Protein AF-A0A933ISU4-F1 (afdb_monomer_lite)

Sequence (119 aa):
MGYYITVLPALRIKEEYIDAVRRLVELERQKGEEQNQFLGEMELSESGDVEYDEPRRKWQETGESFARKLASFVKEGILEFQGEEGERWGYEFDGKGNVYCLEYVTRRGEKLLPKGDGN

Foldseek 3Di:
DWFWKFKFWFFAWDLVCLVVLVVVLCVCLVVPDLQVVVSVQWDQDPRRTTGGPDRGTHTDPDVVVVVLVCQQTTQWTKIWIAGPVRAIKIWTHNRPSDIDIFHWDDDPPDDTDTPPPPD

Secondary structure (DSSP, 8-state):
--EEEEEEEEEEE-GGGHHHHHHHHHHHHHH--GGGHHHHT-EE-TT-EEE-SS--EEEES-HHHHHHHHTTTEEEEEEEEEETTS-EEEEEE-SSS-EEEEEB---TTS---B-----

Radius of gyration: 14.46 Å; chains: 1; bounding box: 36×43×39 Å

Structure (mmCIF, N/CA/C/O backbone):
data_AF-A0A933ISU4-F1
#
_entry.id   AF-A0A933ISU4-F1
#
loop_
_atom_site.group_PDB
_atom_site.id
_atom_site.type_symbol
_atom_site.label_atom_id
_atom_site.label_alt_id
_atom_site.label_comp_id
_atom_site.label_asym_id
_atom_site.label_entity_id
_atom_site.label_seq_id
_atom_site.pdbx_PDB_ins_code
_atom_site.Cartn_x
_atom_site.Cartn_y
_atom_site.Cartn_z
_atom_site.occupancy
_atom_site.B_iso_or_equiv
_atom_site.auth_seq_id
_atom_site.auth_comp_id
_atom_site.auth_asym_id
_atom_site.auth_atom_id
_atom_site.pdbx_PDB_model_num
ATOM 1 N N . MET A 1 1 ? 21.496 0.174 -4.950 1.00 45.50 1 MET A N 1
ATOM 2 C CA . MET A 1 1 ? 21.207 1.004 -6.138 1.00 45.50 1 MET A CA 1
ATOM 3 C C . MET A 1 1 ? 19.700 1.117 -6.207 1.00 45.50 1 MET A C 1
ATOM 5 O O . MET A 1 1 ? 19.065 0.077 -6.286 1.00 45.50 1 MET A O 1
ATOM 9 N N . GLY A 1 2 ? 19.140 2.316 -6.056 1.00 48.78 2 GLY A N 1
ATOM 10 C CA . GLY A 1 2 ? 17.716 2.533 -6.315 1.00 48.78 2 GLY A CA 1
ATOM 11 C C . GLY A 1 2 ? 17.477 2.702 -7.814 1.00 48.78 2 GLY A C 1
ATOM 12 O O . GLY A 1 2 ? 18.420 2.878 -8.588 1.00 48.78 2 GLY A O 1
ATOM 13 N N . TYR A 1 3 ? 16.222 2.622 -8.221 1.00 56.75 3 TYR A N 1
ATOM 14 C CA . TYR A 1 3 ? 15.767 2.861 -9.586 1.00 56.75 3 TYR A CA 1
ATOM 15 C C . TYR A 1 3 ? 14.420 3.585 -9.508 1.00 56.75 3 TYR A C 1
ATOM 17 O O . TYR A 1 3 ? 13.712 3.475 -8.503 1.00 56.75 3 TYR A O 1
ATOM 25 N N . TYR A 1 4 ? 14.088 4.381 -10.526 1.00 60.56 4 TYR A N 1
ATOM 26 C CA . TYR A 1 4 ? 12.809 5.083 -10.557 1.00 60.56 4 TYR A CA 1
ATOM 27 C C . TYR A 1 4 ? 11.680 4.089 -10.800 1.00 60.56 4 TYR A C 1
ATOM 29 O O . TYR A 1 4 ? 11.693 3.361 -11.792 1.00 60.56 4 TYR A O 1
ATOM 37 N N . ILE A 1 5 ? 10.690 4.096 -9.910 1.00 70.75 5 ILE A N 1
ATOM 38 C CA . ILE A 1 5 ? 9.508 3.245 -10.038 1.00 70.75 5 ILE A CA 1
ATOM 39 C C . ILE A 1 5 ? 8.238 4.061 -10.064 1.00 70.75 5 ILE A C 1
ATOM 41 O O . ILE A 1 5 ? 8.061 4.970 -9.254 1.00 70.75 5 ILE A O 1
ATOM 45 N N . THR A 1 6 ? 7.346 3.710 -10.980 1.00 75.00 6 THR A N 1
ATOM 46 C CA . THR A 1 6 ? 5.941 4.086 -10.884 1.00 75.00 6 THR A CA 1
ATOM 47 C C . THR A 1 6 ? 5.260 3.089 -9.964 1.00 75.00 6 THR A C 1
ATOM 49 O O . THR A 1 6 ? 5.413 1.883 -10.151 1.00 75.00 6 THR A O 1
ATOM 52 N N . VAL A 1 7 ? 4.517 3.583 -8.977 1.00 76.31 7 VAL A N 1
ATOM 53 C CA . VAL A 1 7 ? 3.751 2.728 -8.069 1.00 76.31 7 VAL A CA 1
ATOM 54 C C . VAL A 1 7 ? 2.265 2.839 -8.376 1.00 76.31 7 VAL A C 1
ATOM 56 O O . VAL A 1 7 ? 1.750 3.944 -8.531 1.00 76.31 7 VAL A O 1
ATOM 59 N N . LEU A 1 8 ? 1.589 1.698 -8.461 1.00 76.69 8 LEU A N 1
ATOM 60 C CA . LEU A 1 8 ? 0.176 1.582 -8.806 1.00 76.69 8 LEU A CA 1
ATOM 61 C C . LEU A 1 8 ? -0.530 0.797 -7.686 1.00 76.69 8 LEU A C 1
ATOM 63 O O . LEU A 1 8 ? -0.470 -0.436 -7.663 1.00 76.69 8 LEU A O 1
ATOM 67 N N . PRO A 1 9 ? -1.132 1.483 -6.703 1.00 80.31 9 PRO A N 1
ATOM 68 C CA . PRO A 1 9 ? -1.895 0.851 -5.649 1.00 80.31 9 PRO A CA 1
ATOM 69 C C . PRO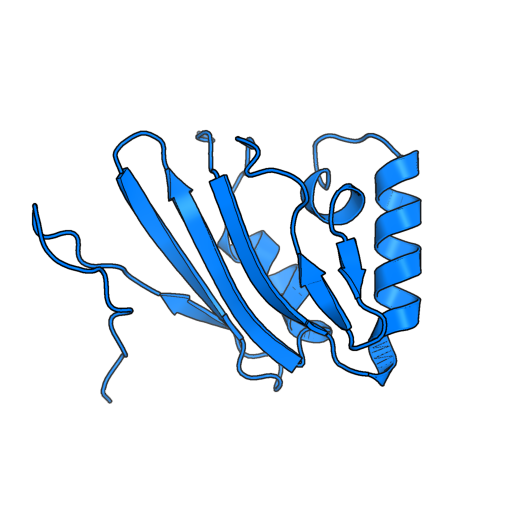 A 1 9 ? -3.313 0.575 -6.145 1.00 80.31 9 PRO A C 1
ATOM 71 O O . PRO A 1 9 ? -4.001 1.451 -6.657 1.00 80.31 9 PRO A O 1
ATOM 74 N N . ALA A 1 10 ? -3.755 -0.652 -5.933 1.00 84.94 10 ALA A N 1
ATOM 75 C CA . ALA A 1 10 ? -5.153 -1.038 -5.934 1.00 84.94 10 ALA A CA 1
ATOM 76 C C . ALA A 1 10 ? -5.403 -1.721 -4.589 1.00 84.94 10 ALA A C 1
ATOM 78 O O . ALA A 1 10 ? -5.507 -2.944 -4.510 1.00 84.94 10 ALA A O 1
ATOM 79 N N . LEU A 1 11 ? -5.363 -0.926 -3.515 1.00 87.88 11 LEU A N 1
ATOM 80 C CA . LEU A 1 11 ? -5.402 -1.405 -2.134 1.00 87.88 11 LEU A CA 1
ATOM 81 C C . LEU A 1 11 ? -6.672 -0.931 -1.443 1.00 87.88 11 LEU A C 1
ATOM 83 O O . LEU A 1 11 ? -7.096 0.207 -1.626 1.00 87.88 11 LEU A O 1
ATOM 87 N N . ARG A 1 12 ? -7.209 -1.777 -0.568 1.00 89.81 12 ARG A N 1
ATOM 88 C CA . ARG A 1 12 ? -8.253 -1.406 0.381 1.00 89.81 12 ARG A CA 1
ATOM 89 C C . ARG A 1 12 ? -7.720 -1.517 1.795 1.00 89.81 12 ARG A C 1
ATOM 91 O O . ARG A 1 12 ? -7.147 -2.536 2.166 1.00 89.81 12 ARG A O 1
ATOM 98 N N . ILE A 1 13 ? -7.918 -0.485 2.597 1.00 91.00 13 ILE A N 1
ATOM 99 C CA . ILE A 1 13 ? -7.543 -0.430 4.011 1.00 91.00 13 ILE A CA 1
ATOM 100 C C . ILE A 1 13 ? -8.642 -1.095 4.849 1.00 91.00 13 ILE A C 1
ATOM 102 O O . ILE A 1 13 ? -9.822 -1.036 4.502 1.00 91.00 13 ILE A O 1
ATOM 106 N N . LYS A 1 14 ? -8.273 -1.762 5.947 1.00 90.06 14 LYS A N 1
ATOM 107 C CA . LYS A 1 14 ? -9.264 -2.292 6.895 1.00 90.06 14 LYS A CA 1
ATOM 108 C C . LYS A 1 14 ? -9.989 -1.132 7.562 1.00 90.06 14 LYS A C 1
ATOM 110 O O . LYS A 1 14 ? -9.370 -0.129 7.913 1.00 90.06 14 LYS A O 1
ATOM 115 N N . GLU A 1 15 ? -11.289 -1.288 7.756 1.00 90.50 15 GLU A N 1
ATOM 116 C CA . GLU A 1 15 ? -12.178 -0.217 8.210 1.00 90.50 15 GLU A CA 1
ATOM 117 C C . GLU A 1 15 ? -11.720 0.378 9.550 1.00 90.50 15 GLU A C 1
ATOM 119 O O . GLU A 1 15 ? -11.693 1.596 9.707 1.00 90.50 15 GLU A O 1
ATOM 124 N N . GLU A 1 16 ? -11.233 -0.456 10.474 1.00 90.50 16 GLU A N 1
ATOM 125 C CA . GLU A 1 16 ? -10.714 -0.024 11.775 1.00 90.50 16 GLU A CA 1
ATOM 126 C C . GLU A 1 16 ? -9.416 0.804 11.708 1.00 90.50 16 GLU A C 1
ATOM 128 O O . GLU A 1 16 ? -9.053 1.459 12.687 1.00 90.50 16 GLU A O 1
ATOM 133 N N . TYR A 1 17 ? -8.715 0.794 10.570 1.00 90.00 17 TYR A N 1
ATOM 134 C CA . TYR A 1 17 ? -7.456 1.514 10.373 1.00 90.00 17 TYR A CA 1
ATOM 135 C C . TYR A 1 17 ? -7.577 2.730 9.450 1.00 90.00 17 TYR A C 1
ATOM 137 O O . TYR A 1 17 ? -6.601 3.469 9.344 1.00 90.00 17 TYR A O 1
ATOM 145 N N . ILE A 1 18 ? -8.734 2.996 8.828 1.00 89.75 18 ILE A N 1
ATOM 146 C CA . ILE A 1 18 ? -8.895 4.110 7.871 1.00 89.75 18 ILE A CA 1
ATOM 147 C C . ILE A 1 18 ? -8.476 5.449 8.495 1.00 89.75 18 ILE A C 1
ATOM 149 O O . ILE A 1 18 ? -7.627 6.150 7.942 1.00 89.75 18 ILE A O 1
ATOM 153 N N . ASP A 1 19 ? -8.994 5.784 9.679 1.00 89.56 19 ASP A N 1
ATOM 154 C CA . ASP A 1 19 ? -8.666 7.048 10.354 1.00 89.56 19 ASP A CA 1
ATOM 155 C C . ASP A 1 19 ? -7.199 7.123 10.795 1.00 89.56 19 ASP A C 1
ATOM 157 O O . ASP A 1 19 ? -6.571 8.183 10.737 1.00 89.56 19 ASP A O 1
ATOM 161 N N . ALA A 1 20 ? -6.628 5.996 11.228 1.00 89.62 20 ALA A N 1
ATOM 162 C CA . ALA A 1 20 ? -5.226 5.923 11.625 1.00 89.62 20 ALA A CA 1
ATOM 163 C C . ALA A 1 20 ? -4.293 6.124 10.422 1.00 89.62 20 ALA A C 1
ATOM 165 O O . ALA A 1 20 ? -3.328 6.885 10.517 1.00 89.62 20 ALA A O 1
ATOM 166 N N . VAL A 1 21 ? -4.600 5.490 9.287 1.00 87.06 21 VAL A N 1
ATOM 167 C CA . VAL A 1 21 ? -3.830 5.638 8.049 1.00 87.06 21 VAL A CA 1
ATOM 168 C C . VAL A 1 21 ? -3.965 7.059 7.507 1.00 87.06 21 VAL A C 1
ATOM 170 O O . VAL A 1 21 ? -2.947 7.650 7.169 1.00 87.06 21 VAL A O 1
ATOM 173 N N . ARG A 1 22 ? -5.159 7.667 7.519 1.00 87.94 22 ARG A N 1
ATOM 174 C CA . ARG A 1 22 ? -5.340 9.080 7.125 1.00 87.94 22 ARG A CA 1
ATOM 175 C C . ARG A 1 22 ? -4.441 10.028 7.915 1.00 87.94 22 ARG A C 1
ATOM 177 O O . ARG A 1 22 ? -3.711 10.814 7.320 1.00 87.94 22 ARG A O 1
ATOM 184 N N . ARG A 1 23 ? -4.407 9.893 9.244 1.00 88.00 23 ARG A N 1
ATOM 185 C CA . ARG A 1 23 ? -3.519 10.709 10.091 1.00 88.00 23 ARG A CA 1
ATOM 186 C C . ARG A 1 23 ? -2.046 10.468 9.784 1.00 88.00 23 ARG A C 1
ATOM 188 O O . ARG A 1 23 ? -1.260 11.408 9.802 1.00 88.00 23 ARG A O 1
ATOM 195 N N . LEU A 1 24 ? -1.663 9.219 9.516 1.00 85.25 24 LEU A N 1
ATOM 196 C CA . LEU A 1 24 ? -0.294 8.887 9.129 1.00 85.25 24 LEU A CA 1
ATOM 197 C C . LEU A 1 24 ? 0.082 9.567 7.807 1.00 85.25 24 LEU A C 1
ATOM 199 O O . LEU A 1 24 ? 1.139 10.182 7.729 1.00 85.25 24 LEU A O 1
ATOM 203 N N . VAL A 1 25 ? -0.796 9.511 6.804 1.00 84.38 25 VAL A N 1
ATOM 204 C CA . VAL A 1 25 ? -0.621 10.202 5.518 1.00 84.38 25 VAL A CA 1
ATOM 205 C C . VAL A 1 25 ? -0.430 11.705 5.732 1.00 84.38 25 VAL A C 1
ATOM 207 O O . VAL A 1 25 ? 0.532 12.278 5.225 1.00 84.38 25 VAL A O 1
ATOM 210 N N . GLU A 1 26 ? -1.283 12.350 6.531 1.00 85.06 26 GLU A N 1
ATOM 211 C CA . GLU A 1 26 ? -1.165 13.783 6.830 1.00 85.06 26 GLU A CA 1
ATOM 212 C C . GLU A 1 26 ? 0.152 14.133 7.539 1.00 85.06 26 GLU A C 1
ATOM 214 O O . GLU A 1 26 ? 0.801 15.121 7.190 1.00 85.06 26 GLU A O 1
ATOM 219 N N . LEU A 1 27 ? 0.574 13.314 8.508 1.00 85.12 27 LEU A N 1
ATOM 220 C CA . LEU A 1 27 ? 1.841 13.496 9.218 1.00 85.12 27 LEU A CA 1
ATOM 221 C C . LEU A 1 27 ? 3.040 13.378 8.273 1.00 85.12 27 LEU A C 1
ATOM 223 O O . LEU A 1 27 ? 3.935 14.222 8.308 1.00 85.12 27 LEU A O 1
ATOM 227 N N . GLU A 1 28 ? 3.065 12.361 7.413 1.00 81.94 28 GLU A N 1
ATOM 228 C CA . GLU A 1 28 ? 4.156 12.173 6.453 1.00 81.94 28 GLU A CA 1
ATOM 229 C C . GLU A 1 28 ? 4.160 13.274 5.378 1.00 81.94 28 GLU A C 1
ATOM 231 O O . GLU A 1 28 ? 5.229 13.744 4.986 1.00 81.94 28 GLU A O 1
ATOM 236 N N . ARG A 1 29 ? 2.985 13.781 4.974 1.00 79.56 29 ARG A N 1
ATOM 237 C CA . ARG A 1 29 ? 2.861 14.937 4.068 1.00 79.56 29 ARG A CA 1
ATOM 238 C C . ARG A 1 29 ? 3.494 16.203 4.655 1.00 79.56 29 ARG A C 1
ATOM 240 O O . ARG A 1 29 ? 4.116 16.965 3.922 1.00 79.56 29 ARG A O 1
ATOM 247 N N . GLN A 1 30 ? 3.359 16.423 5.964 1.00 81.31 30 GLN A N 1
ATOM 248 C CA . GLN A 1 30 ? 3.941 17.582 6.655 1.00 81.31 30 GLN A CA 1
ATOM 249 C C . GLN A 1 30 ? 5.452 17.464 6.871 1.00 81.31 30 GLN A C 1
ATOM 251 O O . GLN A 1 30 ? 6.147 18.478 6.850 1.00 81.31 30 GLN A O 1
ATOM 256 N N . LYS A 1 31 ? 5.964 16.246 7.085 1.00 76.88 31 LYS A N 1
ATOM 257 C CA . LYS A 1 31 ? 7.402 16.012 7.283 1.00 76.88 31 LYS A CA 1
ATOM 258 C C . LYS A 1 31 ? 8.217 16.286 6.022 1.00 76.88 31 LYS A C 1
ATOM 260 O O . LYS A 1 31 ? 9.371 16.682 6.136 1.00 76.88 31 LYS A O 1
ATOM 265 N N . GLY A 1 32 ? 7.632 16.081 4.838 1.00 60.56 32 GLY A N 1
ATOM 266 C CA . GLY A 1 32 ? 8.292 16.351 3.556 1.00 60.56 32 GLY A CA 1
ATOM 267 C C . GLY A 1 32 ? 9.551 15.512 3.304 1.00 60.56 32 GLY A C 1
ATOM 268 O O . GLY A 1 32 ? 10.328 15.843 2.412 1.00 60.56 32 GLY A O 1
ATOM 269 N N . GLU A 1 33 ? 9.779 14.453 4.086 1.00 59.09 33 GLU A N 1
ATOM 270 C CA . GLU A 1 33 ? 10.965 13.607 3.969 1.00 59.09 33 GLU A CA 1
ATOM 271 C C . GLU A 1 33 ? 10.845 12.629 2.791 1.00 59.09 33 GLU A C 1
ATOM 273 O O . GLU A 1 33 ? 9.829 11.951 2.617 1.00 59.09 33 GLU A O 1
ATOM 278 N N . GLU A 1 34 ? 11.928 12.490 2.016 1.00 58.47 34 GLU A N 1
ATOM 279 C CA . GLU A 1 34 ? 12.023 11.565 0.873 1.00 58.47 34 GLU A CA 1
ATOM 280 C C . GLU A 1 34 ? 11.765 10.096 1.264 1.00 58.47 34 GLU A C 1
ATOM 282 O O . GLU A 1 34 ? 11.237 9.326 0.464 1.00 58.47 34 GLU A O 1
ATOM 287 N N . GLN A 1 35 ? 12.070 9.694 2.506 1.00 54.00 35 GLN A N 1
ATOM 288 C CA . GLN A 1 35 ? 12.002 8.290 2.942 1.00 54.00 35 GLN A CA 1
ATOM 289 C C . GLN A 1 35 ? 10.588 7.684 2.948 1.00 54.00 35 GLN A C 1
ATOM 291 O O . GLN A 1 35 ? 10.452 6.473 2.773 1.00 54.00 35 GLN A O 1
ATOM 296 N N . ASN A 1 36 ? 9.540 8.493 3.133 1.00 65.81 36 ASN A N 1
ATOM 297 C CA . ASN A 1 36 ? 8.143 8.036 3.179 1.00 65.81 36 ASN A CA 1
ATOM 298 C C . ASN A 1 36 ? 7.225 8.886 2.287 1.00 65.81 36 ASN A C 1
ATOM 300 O O . ASN A 1 36 ? 6.009 8.934 2.490 1.00 65.81 36 ASN A O 1
ATOM 304 N N . GLN A 1 37 ? 7.786 9.509 1.251 1.00 66.44 37 GLN A N 1
ATOM 305 C CA . GLN A 1 37 ? 7.046 10.325 0.287 1.00 66.44 37 GLN A CA 1
ATOM 306 C C . GLN A 1 37 ? 5.874 9.563 -0.367 1.00 66.44 37 GLN A C 1
ATOM 308 O O . GLN A 1 37 ? 4.920 10.158 -0.854 1.00 66.44 37 GLN A O 1
ATOM 313 N N . PHE A 1 38 ? 5.906 8.225 -0.379 1.00 70.38 38 PHE A N 1
ATOM 314 C CA . PHE A 1 38 ? 4.759 7.403 -0.773 1.00 70.38 38 PHE A CA 1
ATOM 315 C C . PHE A 1 38 ? 3.533 7.623 0.116 1.00 70.38 38 PHE A C 1
ATOM 317 O O . PHE A 1 38 ? 2.463 7.905 -0.414 1.00 70.38 38 PHE A O 1
ATOM 324 N N . LEU A 1 39 ? 3.696 7.506 1.438 1.00 74.94 39 LEU A N 1
ATOM 325 C CA . LEU A 1 39 ? 2.597 7.618 2.396 1.00 74.94 39 LEU A CA 1
ATOM 326 C C . LEU A 1 39 ? 2.004 9.025 2.365 1.00 74.94 39 LEU A C 1
ATOM 328 O O . LEU A 1 39 ? 0.795 9.156 2.283 1.00 74.94 39 LEU A O 1
ATOM 332 N N . GLY A 1 40 ? 2.833 10.072 2.343 1.00 74.19 40 GLY A N 1
ATOM 333 C CA . GLY A 1 40 ? 2.345 11.459 2.338 1.00 74.19 40 GLY A CA 1
ATOM 334 C C . GLY A 1 40 ? 1.512 11.856 1.108 1.00 74.19 40 GLY A C 1
ATOM 335 O O . GLY A 1 40 ? 0.719 12.799 1.175 1.00 74.19 40 GLY A O 1
ATOM 336 N N . GLU A 1 41 ? 1.668 11.140 -0.007 1.00 76.38 41 GLU A N 1
ATOM 337 C CA . GLU A 1 41 ? 0.967 11.402 -1.272 1.00 76.38 41 GLU A CA 1
ATOM 338 C C . GLU A 1 41 ? -0.189 10.428 -1.547 1.00 76.38 41 GLU A C 1
ATOM 340 O O . GLU A 1 41 ? -0.854 10.575 -2.565 1.00 76.38 41 GLU A O 1
ATOM 345 N N . MET A 1 42 ? -0.434 9.432 -0.687 1.00 79.19 42 MET A N 1
ATOM 346 C CA . MET A 1 42 ? -1.605 8.563 -0.840 1.00 79.19 42 MET A CA 1
ATOM 347 C C . MET A 1 42 ? -2.889 9.362 -0.635 1.00 79.19 42 MET A C 1
ATOM 349 O O . MET A 1 42 ? -2.976 10.192 0.275 1.00 79.19 42 MET A O 1
ATOM 353 N N . GLU A 1 43 ? -3.909 9.043 -1.420 1.00 82.56 43 GLU A N 1
ATOM 354 C CA . GLU A 1 43 ? -5.273 9.472 -1.153 1.00 82.56 43 GLU A CA 1
ATOM 355 C C . GLU A 1 43 ? -6.109 8.276 -0.714 1.00 82.56 43 GLU A C 1
ATOM 357 O O . GLU A 1 43 ? -5.969 7.172 -1.240 1.00 82.56 43 GLU A O 1
ATOM 362 N N . LEU A 1 44 ? -6.934 8.490 0.312 1.00 85.12 44 LEU A N 1
ATOM 363 C CA . LEU A 1 44 ? -7.817 7.469 0.861 1.00 85.12 44 LEU A CA 1
ATOM 364 C C . LEU A 1 44 ? -9.268 7.903 0.692 1.00 85.12 44 LEU A C 1
ATOM 366 O O . LEU A 1 44 ? -9.701 8.882 1.315 1.00 85.12 44 LEU A O 1
ATOM 370 N N . SER A 1 45 ? -10.035 7.115 -0.060 1.00 86.44 45 SER A N 1
ATOM 371 C CA . SER A 1 45 ? -11.485 7.273 -0.157 1.00 86.44 45 SER A CA 1
ATOM 372 C C . SER A 1 45 ? -12.152 7.104 1.219 1.00 86.44 45 SER A C 1
ATOM 374 O O . SER A 1 45 ? -11.557 6.594 2.175 1.00 86.44 45 SER A O 1
ATOM 376 N N . GLU A 1 46 ? -13.412 7.524 1.358 1.00 82.81 46 GLU A N 1
ATOM 377 C CA . GLU A 1 46 ? -14.204 7.244 2.572 1.00 82.81 46 GLU A CA 1
ATOM 378 C C . GLU A 1 46 ? -14.408 5.748 2.821 1.00 82.81 46 GLU A C 1
ATOM 380 O O . GLU A 1 46 ? -14.582 5.331 3.960 1.00 82.81 46 GLU A O 1
ATOM 385 N N . SER A 1 47 ? -14.334 4.940 1.764 1.00 83.38 47 SER A N 1
ATOM 386 C CA . SER A 1 47 ? -14.439 3.481 1.816 1.00 83.38 47 SER A CA 1
ATOM 387 C C . SER A 1 47 ? -13.096 2.787 2.091 1.00 83.38 47 SER A C 1
ATOM 389 O O . SER A 1 47 ? -13.049 1.563 2.198 1.00 83.38 47 SER A O 1
ATOM 391 N N . GLY A 1 48 ? -12.008 3.556 2.229 1.00 84.75 48 GLY A N 1
ATOM 392 C CA . GLY A 1 48 ? -10.668 3.039 2.499 1.00 84.75 48 GLY A CA 1
ATOM 393 C C . GLY A 1 48 ? -9.922 2.541 1.261 1.00 84.75 48 GLY A C 1
ATOM 394 O O . GLY A 1 48 ? -8.905 1.869 1.416 1.00 84.75 48 GLY A O 1
ATOM 395 N N . ASP A 1 49 ? -10.398 2.836 0.052 1.00 86.94 49 ASP A N 1
ATOM 396 C CA . ASP A 1 49 ? -9.653 2.551 -1.176 1.00 86.94 49 ASP A CA 1
ATOM 397 C C . ASP A 1 49 ? -8.501 3.556 -1.322 1.00 86.94 49 ASP A C 1
ATOM 399 O O . ASP A 1 49 ? -8.657 4.744 -1.026 1.00 86.94 49 ASP A O 1
ATOM 403 N N . VAL A 1 50 ? -7.336 3.057 -1.732 1.00 84.19 50 VAL A N 1
ATOM 404 C CA . VAL A 1 50 ? -6.120 3.850 -1.931 1.00 84.19 50 VAL A CA 1
ATOM 405 C C . VAL A 1 50 ? -5.954 4.167 -3.405 1.00 84.19 50 VAL A C 1
ATOM 407 O O . VAL A 1 50 ? -5.863 3.253 -4.224 1.00 84.19 50 VAL A O 1
ATOM 410 N N . GLU A 1 51 ? -5.796 5.449 -3.710 1.00 77.81 51 GLU A N 1
ATOM 411 C CA . GLU A 1 51 ? -5.538 5.941 -5.061 1.00 77.81 51 GLU A CA 1
ATOM 412 C C . GLU A 1 51 ? -4.329 6.890 -5.082 1.00 77.81 51 GLU A C 1
ATOM 414 O O . GLU A 1 51 ? -3.895 7.413 -4.048 1.00 77.81 51 GLU A O 1
ATOM 419 N N . TYR A 1 52 ? -3.773 7.085 -6.281 1.00 69.81 52 TYR A N 1
ATOM 420 C CA . TYR A 1 52 ? -2.810 8.146 -6.567 1.00 69.81 52 TYR A CA 1
ATOM 421 C C . TYR A 1 52 ? -3.379 9.128 -7.573 1.00 69.81 52 TYR A C 1
ATOM 423 O O . TYR A 1 52 ? -3.859 8.713 -8.624 1.00 69.81 52 TYR A O 1
ATOM 431 N N . ASP A 1 53 ? -3.206 10.415 -7.278 1.00 56.09 53 ASP A N 1
ATOM 432 C CA . ASP A 1 53 ? -3.5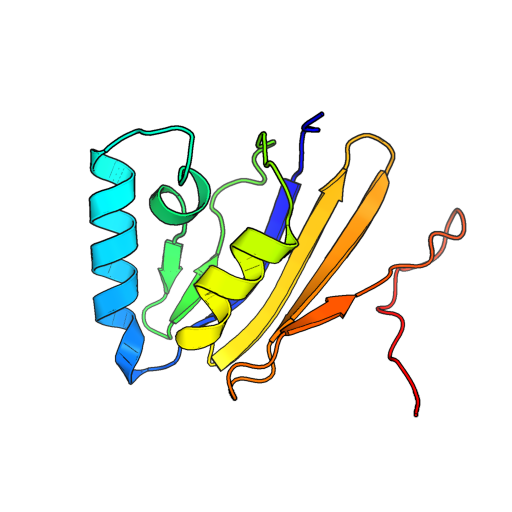32 11.520 -8.183 1.00 56.09 53 ASP A CA 1
ATOM 433 C C . ASP A 1 53 ? -2.680 11.447 -9.474 1.00 56.09 53 ASP A C 1
ATOM 435 O O . ASP A 1 53 ? -3.181 11.606 -10.585 1.00 56.09 53 ASP A O 1
ATOM 439 N N . GLU A 1 54 ? -1.391 11.074 -9.365 1.00 56.66 54 GLU A N 1
ATOM 440 C CA . GLU A 1 54 ? -0.497 10.922 -10.524 1.00 56.66 54 GLU A CA 1
ATOM 441 C C . GLU A 1 54 ? 0.530 9.777 -10.370 1.00 56.66 54 GLU A C 1
ATOM 443 O O . GLU A 1 54 ? 1.128 9.612 -9.299 1.00 56.66 54 GLU A O 1
ATOM 448 N N . PRO A 1 55 ? 0.838 9.016 -11.444 1.00 54.22 55 PRO A N 1
ATOM 449 C CA . PRO A 1 55 ? 1.900 8.011 -11.442 1.00 54.22 55 PRO A CA 1
ATOM 450 C C . PRO A 1 55 ? 3.280 8.681 -11.347 1.00 54.22 55 PRO A C 1
ATOM 452 O O . PRO A 1 55 ? 3.885 9.058 -12.351 1.00 54.22 55 PRO A O 1
ATOM 455 N N . ARG A 1 56 ? 3.806 8.831 -10.127 1.00 54.56 56 ARG A N 1
ATOM 456 C CA . ARG A 1 56 ? 5.108 9.475 -9.886 1.00 54.56 56 ARG A CA 1
ATOM 457 C C . ARG A 1 56 ? 6.248 8.463 -9.814 1.00 54.56 56 ARG A C 1
ATOM 459 O O . ARG A 1 56 ? 6.155 7.448 -9.130 1.00 54.56 56 ARG A O 1
ATOM 466 N N . ARG A 1 57 ? 7.339 8.786 -10.515 1.00 54.34 57 ARG A N 1
ATOM 467 C CA . ARG A 1 57 ? 8.634 8.095 -10.461 1.00 54.34 57 ARG A CA 1
ATOM 468 C C . ARG A 1 57 ? 9.280 8.349 -9.099 1.00 54.34 57 ARG A C 1
ATOM 470 O O . ARG A 1 57 ? 9.600 9.496 -8.801 1.00 54.34 57 ARG A O 1
ATOM 477 N N . LYS A 1 58 ? 9.493 7.313 -8.286 1.00 60.38 58 LYS A N 1
ATOM 478 C CA . LYS A 1 58 ? 10.110 7.453 -6.953 1.00 60.38 58 LYS A CA 1
ATOM 479 C C . LYS A 1 58 ? 11.364 6.602 -6.806 1.00 60.38 58 LYS A C 1
ATOM 481 O O . LYS A 1 58 ? 11.434 5.504 -7.350 1.00 60.38 58 LYS A O 1
ATOM 486 N N . TRP A 1 59 ? 12.335 7.119 -6.056 1.00 51.78 59 TRP A N 1
ATOM 487 C CA . TRP A 1 59 ? 13.508 6.374 -5.607 1.00 51.78 59 TRP A CA 1
ATOM 488 C C . TRP A 1 59 ? 13.124 5.553 -4.375 1.00 51.78 59 TRP A C 1
ATOM 490 O O . TRP A 1 59 ? 12.682 6.110 -3.375 1.00 51.78 59 TRP A O 1
ATOM 500 N N . GLN A 1 60 ? 13.248 4.231 -4.445 1.00 60.78 60 GLN A N 1
ATOM 501 C CA . GLN A 1 60 ? 12.924 3.328 -3.336 1.00 60.78 60 GLN A CA 1
ATOM 502 C C . GLN A 1 60 ? 14.039 2.297 -3.170 1.00 60.78 60 GLN A C 1
ATOM 504 O O . GLN A 1 60 ? 14.658 1.872 -4.146 1.00 60.78 60 GLN A O 1
ATOM 509 N N . GLU A 1 61 ? 14.299 1.900 -1.923 1.00 52.75 61 GLU A N 1
ATOM 510 C CA . GLU A 1 61 ? 15.375 0.962 -1.590 1.00 52.75 61 GLU A CA 1
ATOM 511 C C . GLU A 1 61 ? 14.981 -0.483 -1.944 1.00 52.75 61 GLU A C 1
ATOM 513 O O . GLU A 1 61 ? 15.780 -1.192 -2.545 1.00 52.75 61 GLU A O 1
ATOM 518 N N . THR A 1 62 ? 13.732 -0.889 -1.654 1.00 62.06 62 THR A N 1
ATOM 519 C CA . THR A 1 62 ? 13.072 -2.121 -2.143 1.00 62.06 62 THR A CA 1
ATOM 520 C C . THR A 1 62 ? 11.544 -2.027 -1.982 1.00 62.06 62 THR A C 1
ATOM 522 O O . THR A 1 62 ? 11.052 -1.577 -0.947 1.00 62.06 62 THR A O 1
ATOM 525 N N . GLY A 1 63 ? 10.767 -2.502 -2.966 1.00 68.25 63 GLY A N 1
ATOM 526 C CA . GLY A 1 63 ? 9.296 -2.546 -2.869 1.00 68.25 63 GLY A CA 1
ATOM 527 C C . GLY A 1 63 ? 8.761 -3.449 -1.742 1.00 68.25 63 GLY A C 1
ATOM 528 O O . GLY A 1 63 ? 7.684 -3.185 -1.211 1.00 68.25 63 GLY A O 1
ATOM 529 N N . GLU A 1 64 ? 9.526 -4.466 -1.320 1.00 74.31 64 GLU A N 1
ATOM 530 C CA . GLU A 1 64 ? 9.115 -5.432 -0.287 1.00 74.31 64 GLU A CA 1
ATOM 531 C C . GLU A 1 64 ? 9.006 -4.789 1.096 1.00 74.31 64 GLU A C 1
ATOM 533 O O . GLU A 1 64 ? 7.998 -4.947 1.784 1.00 74.31 64 GLU A O 1
ATOM 538 N N . SER A 1 65 ? 10.035 -4.041 1.508 1.00 73.19 65 SER A N 1
ATOM 539 C CA . SER A 1 65 ? 10.054 -3.374 2.816 1.00 73.19 65 SER A CA 1
ATOM 540 C C . SER A 1 65 ? 8.858 -2.441 2.966 1.00 73.19 65 SER A C 1
ATOM 542 O O . SER A 1 65 ? 8.263 -2.324 4.037 1.00 73.19 65 SER A O 1
ATOM 544 N N . PHE A 1 66 ? 8.487 -1.801 1.862 1.00 74.69 66 PHE A N 1
ATOM 545 C CA . PHE A 1 66 ? 7.332 -0.939 1.803 1.00 74.69 66 PHE A CA 1
ATOM 546 C C . PHE A 1 66 ? 6.014 -1.730 1.868 1.00 74.69 66 PHE A C 1
ATOM 548 O O . PHE A 1 66 ? 5.176 -1.432 2.718 1.00 74.69 66 PHE A O 1
ATOM 555 N N . ALA A 1 67 ? 5.858 -2.798 1.080 1.00 78.69 67 ALA A N 1
ATOM 556 C CA . ALA A 1 67 ? 4.681 -3.664 1.151 1.00 78.69 67 ALA A CA 1
ATOM 557 C C . ALA A 1 67 ? 4.465 -4.238 2.566 1.00 78.69 67 ALA A C 1
ATOM 559 O O . ALA A 1 67 ? 3.359 -4.196 3.099 1.00 78.69 67 ALA A O 1
ATOM 560 N N . ARG A 1 68 ? 5.532 -4.670 3.249 1.00 80.06 68 ARG A N 1
ATOM 561 C CA . ARG A 1 68 ? 5.454 -5.152 4.639 1.00 80.06 68 ARG A CA 1
ATOM 562 C C . ARG A 1 68 ? 4.975 -4.087 5.627 1.00 80.06 68 ARG A C 1
ATOM 564 O O . ARG A 1 68 ? 4.247 -4.430 6.555 1.00 80.06 68 ARG A O 1
ATOM 571 N N . LYS A 1 69 ? 5.341 -2.812 5.436 1.00 79.19 69 LYS A N 1
ATOM 572 C CA . LYS A 1 69 ? 4.815 -1.706 6.259 1.00 79.19 69 LYS A CA 1
ATOM 573 C C . LYS A 1 69 ? 3.298 -1.563 6.097 1.00 79.19 69 LYS A C 1
ATOM 575 O O . LYS A 1 69 ? 2.630 -1.268 7.082 1.00 79.19 69 LYS A O 1
ATOM 580 N N . LEU A 1 70 ? 2.771 -1.791 4.889 1.00 80.19 70 LEU A N 1
ATOM 581 C CA . LEU A 1 70 ? 1.337 -1.680 4.598 1.00 80.19 70 LEU A CA 1
ATOM 582 C C . LEU A 1 70 ? 0.507 -2.873 5.087 1.00 80.19 70 LEU A C 1
ATOM 584 O O . LEU A 1 70 ? -0.675 -2.733 5.396 1.00 80.19 70 LEU A O 1
ATOM 588 N N . ALA A 1 71 ? 1.119 -4.053 5.173 1.00 83.88 71 ALA A N 1
ATOM 589 C CA . ALA A 1 71 ? 0.424 -5.322 5.382 1.00 83.88 71 ALA A CA 1
ATOM 590 C C . ALA A 1 71 ? -0.473 -5.369 6.627 1.00 83.88 71 ALA A C 1
ATOM 592 O O . ALA A 1 71 ? -1.493 -6.056 6.642 1.00 83.88 71 ALA A O 1
ATOM 593 N N . SER A 1 72 ? -0.104 -4.640 7.680 1.00 83.50 72 SER A N 1
ATOM 594 C CA . SER A 1 72 ? -0.855 -4.620 8.936 1.00 83.50 72 SER A CA 1
ATOM 595 C C . SER A 1 72 ? -2.230 -3.962 8.790 1.00 83.50 72 SER A C 1
ATOM 597 O O . SER A 1 72 ? -3.190 -4.405 9.430 1.00 83.50 72 SER A O 1
ATOM 599 N N . PHE A 1 73 ? -2.348 -2.967 7.909 1.00 86.69 73 PHE A N 1
ATOM 600 C CA . PHE A 1 73 ? -3.546 -2.147 7.754 1.00 86.69 73 PHE A CA 1
ATOM 601 C C . PHE A 1 73 ? -4.299 -2.359 6.437 1.00 86.69 73 PHE A C 1
ATOM 603 O O . PHE A 1 73 ? -5.444 -1.929 6.327 1.00 86.69 73 PHE A O 1
ATOM 610 N N . VAL A 1 74 ? -3.712 -3.044 5.455 1.00 87.12 74 VAL A N 1
ATOM 611 C CA . VAL A 1 74 ? -4.391 -3.403 4.200 1.00 87.12 74 VAL A CA 1
ATOM 612 C C . VAL A 1 74 ? -5.323 -4.603 4.419 1.00 87.12 74 VAL A C 1
ATOM 614 O O . VAL A 1 74 ? -4.936 -5.616 5.001 1.00 87.12 74 VAL A O 1
ATOM 617 N N . LYS A 1 75 ? -6.572 -4.472 3.967 1.00 86.88 75 LYS A N 1
ATOM 618 C CA . LYS A 1 75 ? -7.628 -5.495 3.943 1.00 86.88 75 LYS A CA 1
ATOM 619 C C . LYS A 1 75 ? -7.498 -6.429 2.750 1.00 86.88 75 LYS A C 1
ATOM 621 O O . LYS A 1 75 ? -7.794 -7.601 2.890 1.00 86.88 75 LYS A O 1
ATOM 626 N N . GLU A 1 76 ? -7.110 -5.915 1.594 1.00 88.88 76 GLU A N 1
ATOM 627 C CA . GLU A 1 76 ? -6.857 -6.690 0.378 1.00 88.88 76 GLU A CA 1
ATOM 628 C C . GLU A 1 76 ? -6.285 -5.767 -0.697 1.00 88.88 76 GLU A C 1
ATOM 630 O O . GLU A 1 76 ? -6.392 -4.539 -0.597 1.00 88.88 76 GLU A O 1
ATOM 635 N N . GLY A 1 77 ? -5.710 -6.361 -1.737 1.00 86.56 77 GLY A N 1
ATOM 636 C CA . GLY A 1 77 ? -5.380 -5.649 -2.962 1.00 86.56 77 GLY A CA 1
ATOM 637 C C . GLY A 1 77 ? -3.981 -5.934 -3.469 1.00 86.56 77 GLY A C 1
ATOM 638 O O . GLY A 1 77 ? -3.289 -6.826 -2.981 1.00 86.56 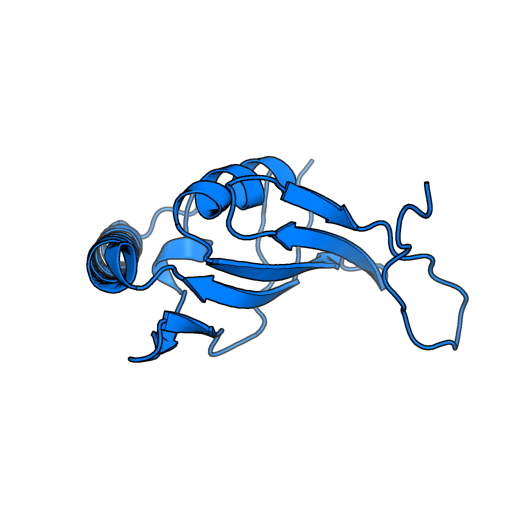77 GLY A O 1
ATOM 639 N N . ILE A 1 78 ? -3.570 -5.155 -4.463 1.00 85.56 78 ILE A N 1
ATOM 640 C CA . ILE A 1 78 ? -2.277 -5.303 -5.122 1.00 85.56 78 ILE A CA 1
ATOM 641 C C . ILE A 1 78 ? -1.546 -3.965 -5.100 1.00 85.56 78 ILE A C 1
ATOM 643 O O . ILE A 1 78 ? -2.114 -2.914 -5.393 1.00 85.56 78 ILE A O 1
ATOM 647 N N . LEU A 1 79 ? -0.263 -4.013 -4.757 1.00 83.44 79 LEU A N 1
ATOM 648 C CA . LEU A 1 79 ? 0.672 -2.915 -4.933 1.00 83.44 79 LEU A CA 1
ATOM 649 C C . LEU A 1 79 ? 1.621 -3.269 -6.072 1.00 83.44 79 LEU A C 1
ATOM 651 O O . LEU A 1 79 ? 2.512 -4.098 -5.891 1.00 83.44 79 LEU A O 1
ATOM 655 N N . GLU A 1 80 ? 1.437 -2.662 -7.239 1.00 82.12 80 GLU A N 1
ATOM 656 C CA . GLU A 1 80 ? 2.323 -2.884 -8.378 1.00 82.12 80 GLU A CA 1
ATOM 657 C C . GLU A 1 80 ? 3.392 -1.801 -8.484 1.00 82.12 80 GLU A C 1
ATOM 659 O O . GLU A 1 80 ? 3.180 -0.632 -8.161 1.00 82.12 80 GLU A O 1
ATOM 664 N N . PHE A 1 81 ? 4.538 -2.204 -9.009 1.00 80.12 81 PHE A N 1
ATOM 665 C CA . PHE A 1 81 ? 5.670 -1.358 -9.313 1.00 80.12 81 PHE A CA 1
ATOM 666 C C . PHE A 1 81 ? 6.074 -1.564 -10.769 1.00 80.12 81 PHE A C 1
ATOM 668 O O . PHE A 1 81 ? 6.124 -2.693 -11.259 1.00 80.12 81 PHE A O 1
ATOM 675 N N . GLN A 1 82 ? 6.380 -0.468 -11.452 1.00 78.31 82 GLN A N 1
ATOM 676 C CA . GLN A 1 82 ? 6.866 -0.469 -12.823 1.00 78.31 82 GLN A CA 1
ATOM 677 C C . GLN A 1 82 ? 8.200 0.275 -12.898 1.00 78.31 82 GLN A C 1
ATOM 679 O O . GLN A 1 82 ? 8.263 1.468 -12.595 1.00 78.31 82 GLN A O 1
ATOM 684 N N . GLY A 1 83 ? 9.253 -0.441 -13.293 1.00 74.94 83 GLY A N 1
ATOM 685 C CA . GLY A 1 83 ? 10.588 0.102 -13.542 1.00 74.94 83 GLY A CA 1
ATOM 686 C C . GLY A 1 83 ? 10.711 0.773 -14.914 1.00 74.94 83 GLY A C 1
ATOM 687 O O . GLY A 1 83 ? 9.843 0.636 -15.781 1.00 74.94 83 GLY A O 1
ATOM 688 N N . GLU A 1 84 ? 11.814 1.494 -15.129 1.00 70.88 84 GLU A N 1
ATOM 689 C CA . GLU A 1 84 ? 12.047 2.274 -16.356 1.00 70.88 84 GLU A CA 1
ATOM 690 C C . GLU A 1 84 ? 12.201 1.414 -17.620 1.00 70.88 84 GLU A C 1
ATOM 692 O O . GLU A 1 84 ? 11.812 1.851 -18.702 1.00 70.88 84 GLU A O 1
ATOM 697 N N . GLU A 1 85 ? 12.702 0.182 -17.493 1.00 71.38 85 GLU A N 1
ATOM 698 C CA . GLU A 1 85 ? 12.928 -0.734 -18.623 1.00 71.38 85 GLU A CA 1
ATOM 699 C C . GLU A 1 85 ? 11.725 -1.655 -18.915 1.00 71.38 85 GLU A C 1
ATOM 701 O O . GLU A 1 85 ? 11.832 -2.639 -19.646 1.00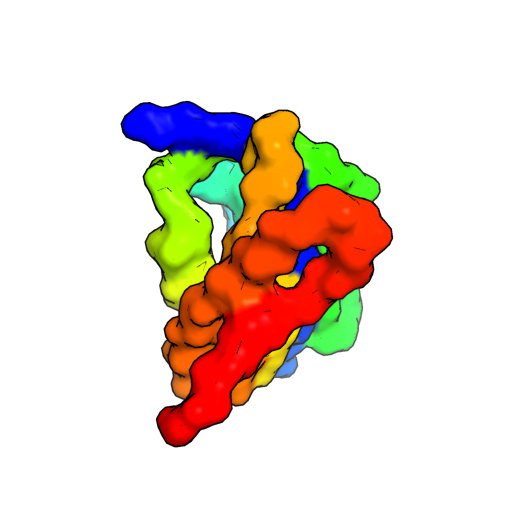 71.38 85 GLU A O 1
ATOM 706 N N . GLY A 1 86 ? 10.546 -1.331 -18.368 1.00 69.94 86 GLY A N 1
ATOM 707 C CA . GLY A 1 86 ? 9.319 -2.117 -18.551 1.00 69.94 86 GLY A CA 1
ATOM 708 C C . GLY A 1 86 ? 9.210 -3.333 -17.629 1.00 69.94 86 GLY A C 1
ATOM 709 O O . GLY A 1 86 ? 8.281 -4.130 -17.772 1.00 69.94 86 GLY A O 1
ATOM 710 N N . GLU A 1 87 ? 10.129 -3.462 -16.674 1.00 73.81 87 GLU A N 1
ATOM 711 C CA . GLU A 1 87 ? 10.042 -4.407 -15.566 1.00 73.81 87 GLU A CA 1
ATOM 712 C C . GLU A 1 87 ? 8.807 -4.104 -14.719 1.00 73.81 87 GLU A C 1
ATOM 714 O O . GLU A 1 87 ? 8.522 -2.945 -14.408 1.00 73.81 87 GLU A O 1
ATOM 719 N N . ARG A 1 88 ? 8.070 -5.147 -14.337 1.00 77.81 88 ARG A N 1
ATOM 720 C CA . ARG A 1 88 ? 6.952 -5.041 -13.402 1.00 77.81 88 ARG A CA 1
ATOM 721 C C . ARG A 1 88 ? 7.068 -6.125 -12.346 1.00 77.81 88 ARG A C 1
ATOM 723 O O . ARG A 1 88 ? 7.355 -7.276 -12.659 1.00 77.81 88 ARG A O 1
ATOM 730 N N . TRP A 1 89 ? 6.843 -5.738 -11.104 1.00 80.06 89 TRP A N 1
ATOM 731 C CA . TRP A 1 89 ? 6.720 -6.620 -9.946 1.00 80.06 89 TRP A CA 1
ATOM 732 C C . TRP A 1 89 ? 5.664 -6.024 -9.030 1.00 80.06 89 TRP A C 1
ATOM 734 O O . TRP A 1 89 ? 5.292 -4.859 -9.158 1.00 80.06 89 TRP A O 1
ATOM 744 N N . GLY A 1 90 ? 5.134 -6.816 -8.117 1.00 83.81 90 GLY A N 1
ATOM 745 C CA . GLY A 1 90 ? 4.104 -6.324 -7.223 1.00 83.81 90 GLY A CA 1
ATOM 746 C C . GLY A 1 90 ? 3.982 -7.171 -5.984 1.00 83.81 90 GLY A C 1
ATOM 747 O O . GLY A 1 90 ? 4.694 -8.157 -5.822 1.00 83.81 90 GLY A O 1
ATOM 748 N N . TYR A 1 91 ? 3.081 -6.758 -5.111 1.00 85.12 91 TYR A N 1
ATOM 749 C CA . TYR A 1 91 ? 2.791 -7.460 -3.877 1.00 85.12 91 TYR A CA 1
ATOM 750 C C . TYR A 1 91 ? 1.284 -7.552 -3.706 1.00 85.12 91 TYR A C 1
ATOM 752 O O . TYR A 1 91 ? 0.596 -6.533 -3.770 1.00 85.12 91 TYR A O 1
ATOM 760 N N . GLU A 1 92 ? 0.784 -8.764 -3.507 1.00 87.50 92 GLU A N 1
ATOM 761 C CA . GLU A 1 92 ? -0.615 -9.021 -3.182 1.00 87.50 92 GLU A CA 1
ATOM 762 C C . GLU A 1 92 ? -0.792 -9.124 -1.667 1.00 87.50 92 GLU A C 1
ATOM 764 O O . GLU A 1 92 ? 0.036 -9.712 -0.964 1.00 87.50 92 GLU A O 1
ATOM 769 N N . PHE A 1 93 ? -1.884 -8.549 -1.175 1.00 86.88 93 PHE A N 1
ATOM 770 C CA . PHE A 1 93 ? -2.271 -8.530 0.227 1.00 86.88 93 PHE 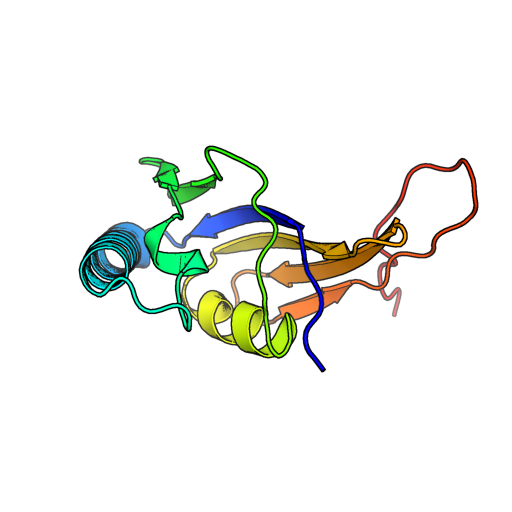A CA 1
ATOM 771 C C . PHE A 1 93 ? -3.544 -9.349 0.415 1.00 86.88 93 PHE A C 1
ATOM 773 O O . PHE A 1 93 ? -4.559 -9.070 -0.220 1.00 86.88 93 PHE A O 1
ATOM 780 N N . ASP A 1 94 ? -3.520 -10.306 1.343 1.00 82.38 94 ASP A N 1
ATOM 781 C CA . ASP A 1 94 ? -4.668 -11.185 1.628 1.00 82.38 94 ASP A CA 1
ATOM 782 C C . ASP A 1 94 ? -5.570 -10.700 2.777 1.00 82.38 94 ASP A C 1
ATOM 784 O O . ASP A 1 94 ? -6.495 -11.403 3.191 1.00 82.38 94 ASP A O 1
ATOM 788 N N . GLY A 1 95 ? -5.246 -9.548 3.370 1.00 73.38 95 GLY A N 1
ATOM 789 C CA . GLY A 1 95 ? -5.965 -8.986 4.517 1.00 73.38 95 GLY A CA 1
ATOM 790 C C . GLY A 1 95 ? -5.660 -9.597 5.873 1.00 73.38 95 GLY A C 1
ATOM 791 O O . GLY A 1 95 ? -6.016 -9.021 6.905 1.00 73.38 95 GLY A O 1
ATOM 792 N N . LYS A 1 96 ? -4.971 -10.737 5.910 1.00 77.69 96 LYS A N 1
ATOM 793 C CA . LYS A 1 96 ? -4.578 -11.437 7.142 1.00 77.69 96 LYS A CA 1
ATOM 794 C C . LYS A 1 96 ? -3.180 -11.040 7.608 1.00 77.69 96 LYS A C 1
ATOM 796 O O . LYS A 1 96 ? -2.701 -11.556 8.614 1.00 77.69 96 LYS A O 1
ATOM 801 N N . GLY A 1 97 ?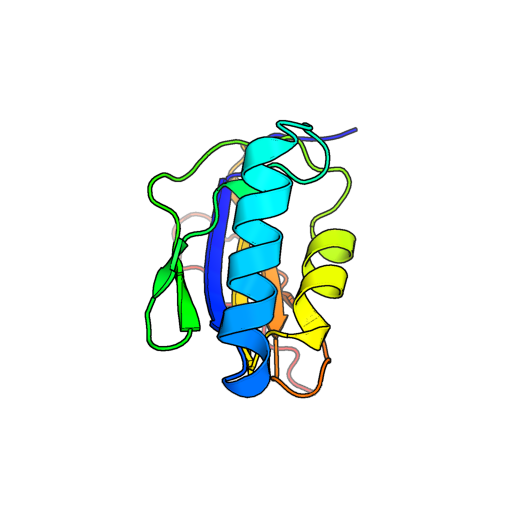 -2.556 -10.092 6.909 1.00 72.25 97 GLY A N 1
ATOM 802 C CA . GLY A 1 97 ? -1.194 -9.633 7.162 1.00 72.25 97 GLY A CA 1
ATOM 803 C C . GLY A 1 97 ? -0.140 -10.412 6.379 1.00 72.25 97 GLY A C 1
ATOM 804 O O . GLY A 1 97 ? 1.049 -10.188 6.608 1.00 72.25 97 GLY A O 1
ATOM 805 N N . ASN A 1 98 ? -0.547 -11.296 5.459 1.00 75.56 98 ASN A N 1
ATOM 806 C CA . ASN A 1 98 ? 0.380 -11.934 4.536 1.00 75.56 98 ASN A CA 1
ATOM 807 C C . ASN A 1 98 ? 0.577 -11.051 3.302 1.00 75.56 98 ASN A C 1
ATOM 809 O O . ASN A 1 98 ? -0.326 -10.332 2.868 1.00 75.56 98 ASN A O 1
ATOM 813 N N . VAL A 1 99 ? 1.789 -11.112 2.754 1.00 80.69 99 VAL A N 1
ATOM 814 C CA . VAL A 1 99 ? 2.189 -10.383 1.551 1.00 80.69 99 VAL A CA 1
ATOM 815 C C . VAL A 1 99 ? 2.852 -11.372 0.606 1.00 80.69 99 VAL A C 1
ATOM 817 O O . VAL A 1 99 ? 3.821 -12.029 0.993 1.00 80.69 99 VAL A O 1
ATOM 820 N N . TYR A 1 100 ? 2.348 -11.459 -0.619 1.00 81.00 100 TYR A N 1
ATOM 821 C CA . TYR A 1 100 ? 2.841 -12.374 -1.645 1.00 81.00 100 TYR A CA 1
ATOM 822 C C . TYR A 1 100 ? 3.540 -11.583 -2.742 1.00 81.00 100 TYR A C 1
ATOM 824 O O . TYR A 1 100 ? 2.972 -10.633 -3.273 1.00 81.00 100 TYR A O 1
ATOM 832 N N . CYS A 1 101 ? 4.779 -11.951 -3.070 1.00 80.06 101 CYS A N 1
ATOM 833 C CA . CYS A 1 101 ? 5.504 -11.331 -4.175 1.00 80.06 101 CYS A CA 1
ATOM 834 C C . CYS A 1 101 ? 4.915 -11.817 -5.503 1.00 80.06 101 CYS A C 1
ATOM 836 O O . CYS A 1 101 ? 4.806 -13.019 -5.732 1.00 80.06 101 CYS A O 1
ATOM 838 N N . LEU A 1 102 ? 4.553 -10.884 -6.376 1.00 74.31 102 LEU A N 1
ATOM 839 C CA . LEU A 1 102 ? 4.078 -11.163 -7.722 1.00 74.31 102 LEU A CA 1
ATOM 840 C C . LEU A 1 102 ? 5.239 -11.004 -8.702 1.00 74.31 102 LEU A C 1
ATOM 842 O O . LEU A 1 102 ? 5.693 -9.888 -8.976 1.00 74.31 102 LEU A O 1
ATOM 846 N N . GLU A 1 103 ? 5.689 -12.123 -9.267 1.00 65.69 103 GLU A N 1
ATOM 847 C CA . GLU A 1 103 ? 6.546 -12.114 -10.450 1.00 65.69 103 GLU A CA 1
ATOM 848 C C . GLU A 1 103 ? 5.677 -11.941 -11.702 1.00 65.69 103 GLU A C 1
ATOM 850 O O . GLU A 1 103 ? 4.818 -12.776 -12.001 1.00 65.69 103 GLU A O 1
ATOM 855 N N . TYR A 1 104 ? 5.907 -10.879 -12.476 1.00 63.50 104 TYR A N 1
ATOM 856 C CA . TYR A 1 104 ? 5.286 -10.739 -13.793 1.00 63.50 104 TYR A CA 1
ATOM 857 C C . TYR A 1 104 ? 6.221 -11.310 -14.857 1.00 63.50 104 TYR A C 1
ATOM 859 O O . TYR A 1 104 ? 7.377 -10.906 -14.976 1.00 63.50 104 TYR A O 1
ATOM 867 N N . VAL A 1 105 ? 5.718 -12.235 -15.676 1.00 54.47 105 VAL A N 1
ATOM 868 C CA . VAL A 1 105 ? 6.462 -12.733 -16.839 1.00 54.47 105 VAL A CA 1
ATOM 869 C C . VAL A 1 105 ? 6.209 -11.791 -18.011 1.00 54.47 105 VAL A C 1
ATOM 871 O O . VAL A 1 105 ? 5.132 -11.790 -18.604 1.00 54.47 105 VAL A O 1
ATOM 874 N N . THR A 1 106 ? 7.207 -10.996 -18.382 1.00 46.78 106 THR A N 1
ATOM 875 C CA . THR A 1 106 ? 7.175 -10.212 -19.618 1.00 46.78 106 THR A CA 1
ATOM 876 C C . THR A 1 106 ? 7.469 -11.121 -20.818 1.00 46.78 106 THR A C 1
ATOM 878 O O . THR A 1 106 ? 8.602 -11.529 -21.063 1.00 46.78 106 THR A O 1
ATOM 881 N N . ARG A 1 107 ? 6.453 -11.427 -21.635 1.00 40.78 107 ARG A N 1
ATOM 882 C CA . ARG A 1 107 ? 6.659 -11.786 -23.051 1.00 40.78 107 ARG A CA 1
ATOM 883 C C . ARG A 1 107 ? 6.216 -10.606 -23.907 1.00 40.78 107 ARG A C 1
ATOM 885 O O . ARG A 1 107 ? 5.105 -10.108 -23.749 1.00 40.78 107 ARG A O 1
ATOM 892 N N . ARG A 1 108 ? 7.111 -10.123 -24.782 1.00 35.47 108 ARG A N 1
ATOM 893 C CA . ARG A 1 108 ? 6.860 -8.990 -25.693 1.00 35.47 108 ARG A CA 1
ATOM 894 C C . ARG A 1 108 ? 5.493 -9.144 -26.377 1.00 35.47 108 ARG A C 1
ATOM 896 O O . ARG A 1 108 ? 5.331 -10.042 -27.194 1.00 35.47 108 ARG A O 1
ATOM 903 N N . GLY A 1 109 ? 4.566 -8.229 -26.083 1.00 42.03 109 GLY A N 1
ATOM 904 C CA . GLY A 1 109 ? 3.294 -8.085 -26.799 1.00 42.03 109 GLY A CA 1
ATOM 905 C C . GLY A 1 109 ? 2.058 -8.730 -26.162 1.00 42.03 109 GLY A C 1
ATOM 906 O O . GLY A 1 109 ? 0.986 -8.598 -26.744 1.00 42.03 109 GLY A O 1
ATOM 907 N N . GLU A 1 110 ? 2.155 -9.374 -24.993 1.00 38.69 110 GLU A N 1
ATOM 908 C CA . GLU A 1 110 ? 0.989 -9.972 -24.318 1.00 38.69 110 GLU A CA 1
ATOM 909 C C . GLU A 1 110 ? 0.629 -9.291 -22.991 1.00 38.69 110 GLU A C 1
ATOM 911 O O . GLU A 1 110 ? 1.458 -8.666 -22.325 1.00 38.69 110 GLU A O 1
ATOM 916 N N . LYS A 1 111 ? -0.657 -9.399 -22.628 1.00 38.94 111 LYS A N 1
ATOM 917 C CA . LYS A 1 111 ? -1.228 -8.861 -21.392 1.00 38.94 111 LYS A CA 1
ATOM 918 C C . LYS A 1 111 ? -0.574 -9.552 -20.193 1.00 38.94 111 LYS A C 1
ATOM 920 O O . LYS A 1 111 ? -0.554 -10.776 -20.112 1.00 38.94 111 LYS A O 1
ATOM 925 N N . LEU A 1 112 ? -0.053 -8.750 -19.274 1.00 44.56 112 LEU A N 1
ATOM 926 C CA . LEU A 1 112 ? 0.603 -9.221 -18.062 1.00 44.56 112 LEU A CA 1
ATOM 927 C C . LEU A 1 112 ? -0.438 -9.841 -17.127 1.00 44.56 112 LEU A C 1
ATOM 929 O O . LEU A 1 112 ? -1.435 -9.199 -16.797 1.00 44.56 112 LEU A O 1
ATOM 933 N N . LEU A 1 113 ? -0.206 -11.086 -16.720 1.00 50.47 113 LEU A N 1
ATOM 934 C CA . LEU A 1 113 ? -0.977 -11.764 -15.684 1.00 50.47 113 LEU A CA 1
ATOM 935 C C . LEU A 1 113 ? -0.040 -12.033 -14.502 1.00 50.47 113 LEU A C 1
ATOM 937 O O . LEU A 1 113 ? 1.102 -12.444 -14.743 1.00 50.47 113 LEU A O 1
ATOM 941 N N . PRO A 1 114 ? -0.483 -11.801 -13.254 1.00 52.00 114 PRO A N 1
ATOM 942 C CA . PRO A 1 114 ? 0.286 -12.206 -12.089 1.00 52.00 114 PRO A CA 1
ATOM 943 C C . PRO A 1 114 ? 0.514 -13.714 -12.168 1.00 52.00 114 PRO A C 1
ATOM 945 O O . PRO A 1 114 ? -0.414 -14.488 -12.427 1.00 52.00 114 PRO A O 1
ATOM 948 N N . LYS A 1 115 ? 1.765 -14.137 -11.997 1.00 48.62 115 LYS A N 1
ATOM 949 C CA . LYS A 1 115 ? 2.096 -15.553 -11.925 1.00 48.62 115 LYS A CA 1
ATOM 950 C C . LYS A 1 115 ? 1.598 -16.045 -10.568 1.00 48.62 115 LYS A C 1
ATOM 952 O O . LYS A 1 115 ? 2.265 -15.866 -9.560 1.00 48.62 115 LYS A O 1
ATOM 957 N N . GLY A 1 116 ? 0.382 -16.585 -10.538 1.00 42.31 116 GLY A N 1
ATOM 958 C CA . GLY A 1 116 ? -0.110 -17.274 -9.354 1.00 42.31 116 GLY A CA 1
ATOM 959 C C . GLY A 1 116 ? 0.807 -18.459 -9.080 1.00 42.31 116 GLY A C 1
ATOM 960 O O . GLY A 1 116 ? 0.980 -19.309 -9.959 1.00 42.31 116 GLY A O 1
ATOM 961 N N . ASP A 1 117 ? 1.405 -18.509 -7.892 1.00 41.59 117 ASP A N 1
ATOM 962 C CA . ASP A 1 117 ? 1.984 -19.739 -7.363 1.00 41.59 117 ASP A CA 1
ATOM 963 C C . ASP A 1 117 ? 0.837 -20.739 -7.189 1.00 41.59 117 ASP A C 1
ATOM 965 O O . ASP A 1 117 ? 0.129 -20.776 -6.186 1.00 41.59 117 ASP A O 1
ATOM 969 N N . GLY A 1 118 ? 0.587 -21.512 -8.241 1.00 46.19 118 GLY A N 1
ATOM 970 C CA . GLY A 1 118 ? -0.210 -22.716 -8.151 1.00 46.19 118 GLY A CA 1
ATOM 971 C C . GLY A 1 118 ? 0.623 -23.796 -7.481 1.00 46.19 118 GLY A C 1
ATOM 972 O O . GLY A 1 118 ? 1.236 -24.586 -8.198 1.00 46.19 118 GLY A O 1
ATOM 973 N N . ASN A 1 119 ? 0.648 -23.812 -6.144 1.00 30.92 119 ASN A N 1
ATOM 974 C CA . ASN A 1 119 ? 0.703 -25.042 -5.344 1.00 30.92 119 ASN A CA 1
ATOM 975 C C . ASN A 1 119 ? 0.367 -24.804 -3.866 1.00 30.92 119 ASN A C 1
ATOM 977 O O . ASN A 1 119 ? 1.127 -24.070 -3.197 1.00 30.92 119 ASN A O 1
#

pLDDT: mean 72.17, std 15.3, range [30.92, 91.0]